Protein AF-A0A7W0WLQ1-F1 (afdb_monomer_lite)

Secondary structure (DSSP, 8-state):
----------------SS-HHHHHHHHHHHHHHHHHHHHHHHHHTSTT--HHHHHHHHHHHHHHHHHHHHHHHHIIIIIS-TTTS-HHHHHHHHHHHHHHHHHHHHHHHHHHHHHHHHT--

Structure (mmCIF, N/CA/C/O backbone):
data_AF-A0A7W0WLQ1-F1
#
_entry.id   AF-A0A7W0WLQ1-F1
#
loop_
_atom_site.group_PDB
_atom_site.id
_atom_site.type_symbol
_atom_site.label_atom_id
_atom_site.label_alt_id
_atom_site.label_comp_id
_atom_site.label_asym_id
_atom_site.label_entity_id
_atom_site.label_seq_id
_atom_site.pdbx_PDB_ins_code
_atom_site.Cartn_x
_atom_site.Cartn_y
_atom_site.Cartn_z
_atom_site.occupancy
_atom_site.B_iso_or_equiv
_atom_site.auth_seq_id
_atom_site.auth_comp_id
_atom_site.auth_asym_id
_atom_site.auth_atom_id
_atom_site.pdbx_PDB_model_num
ATOM 1 N N . MET A 1 1 ? 9.457 -17.233 -69.677 1.00 58.81 1 MET A N 1
ATOM 2 C CA . MET A 1 1 ? 9.018 -18.353 -68.812 1.00 58.81 1 MET A CA 1
ATOM 3 C C . MET A 1 1 ? 9.970 -18.282 -67.649 1.00 58.81 1 MET A C 1
ATOM 5 O O . MET A 1 1 ? 10.983 -18.960 -67.641 1.00 58.81 1 MET A O 1
ATOM 9 N N . ASP A 1 2 ? 9.700 -17.320 -66.773 1.00 49.28 2 ASP A N 1
ATOM 10 C CA . ASP A 1 2 ? 10.638 -16.843 -65.766 1.00 49.28 2 ASP A CA 1
ATOM 11 C C . ASP A 1 2 ? 9.968 -17.055 -64.425 1.00 49.28 2 ASP A C 1
ATOM 13 O O . ASP A 1 2 ? 8.823 -16.659 -64.195 1.00 49.28 2 ASP A O 1
ATOM 17 N N . ALA A 1 3 ? 10.652 -17.866 -63.635 1.00 56.56 3 ALA A N 1
ATOM 18 C CA . ALA A 1 3 ? 10.106 -18.599 -62.525 1.00 56.56 3 ALA A CA 1
ATOM 19 C C . ALA A 1 3 ? 9.569 -17.667 -61.440 1.00 56.56 3 ALA A C 1
ATOM 21 O O . ALA A 1 3 ? 10.243 -16.758 -60.958 1.00 56.56 3 ALA A O 1
ATOM 22 N N . HIS A 1 4 ? 8.349 -17.978 -61.019 1.00 60.19 4 HIS A N 1
ATOM 23 C CA . HIS A 1 4 ? 7.770 -17.557 -59.760 1.00 60.19 4 HIS A CA 1
ATOM 24 C C . HIS A 1 4 ? 8.675 -18.083 -58.631 1.00 60.19 4 HIS A C 1
ATOM 26 O O . HIS A 1 4 ? 8.595 -19.252 -58.254 1.00 60.19 4 HIS A O 1
ATOM 32 N N . ALA A 1 5 ? 9.586 -17.249 -58.129 1.00 63.12 5 ALA A N 1
ATOM 33 C CA . ALA A 1 5 ? 10.292 -17.547 -56.891 1.00 63.12 5 ALA A CA 1
ATOM 34 C C . ALA A 1 5 ? 9.275 -17.464 -55.733 1.00 63.12 5 ALA A C 1
ATOM 36 O O . ALA A 1 5 ? 8.545 -16.470 -55.648 1.00 63.12 5 ALA A O 1
ATOM 37 N N . PRO A 1 6 ? 9.163 -18.495 -54.877 1.00 65.38 6 PRO A N 1
ATOM 38 C CA . PRO A 1 6 ? 8.275 -18.452 -53.724 1.00 65.38 6 PRO A CA 1
ATOM 39 C C . PRO A 1 6 ? 8.777 -17.410 -52.711 1.00 65.38 6 PRO A C 1
ATOM 41 O O . PRO A 1 6 ? 9.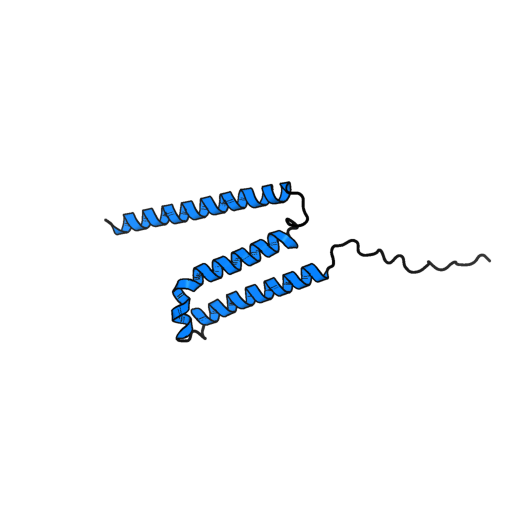990 -17.225 -52.590 1.00 65.38 6 PRO A O 1
ATOM 44 N N . PRO A 1 7 ? 7.880 -16.744 -51.958 1.00 57.66 7 PRO A N 1
ATOM 45 C CA . PRO A 1 7 ? 8.289 -15.934 -50.821 1.00 57.66 7 PRO A CA 1
ATOM 46 C C . PRO A 1 7 ? 9.028 -16.844 -49.842 1.00 57.66 7 PRO A C 1
ATOM 48 O O . PRO A 1 7 ? 8.463 -17.804 -49.313 1.00 57.66 7 PRO A O 1
ATOM 51 N N . THR A 1 8 ? 10.316 -16.578 -49.651 1.00 54.78 8 THR A N 1
ATOM 52 C CA . THR A 1 8 ? 11.144 -17.257 -48.665 1.00 54.78 8 THR A CA 1
ATOM 53 C C . THR A 1 8 ? 10.468 -17.119 -47.309 1.00 54.78 8 THR A C 1
ATOM 55 O O . THR A 1 8 ? 10.237 -16.018 -46.808 1.00 54.78 8 THR A O 1
ATOM 58 N N . ALA A 1 9 ? 10.094 -18.266 -46.755 1.00 53.19 9 ALA A N 1
ATOM 59 C CA . ALA A 1 9 ? 9.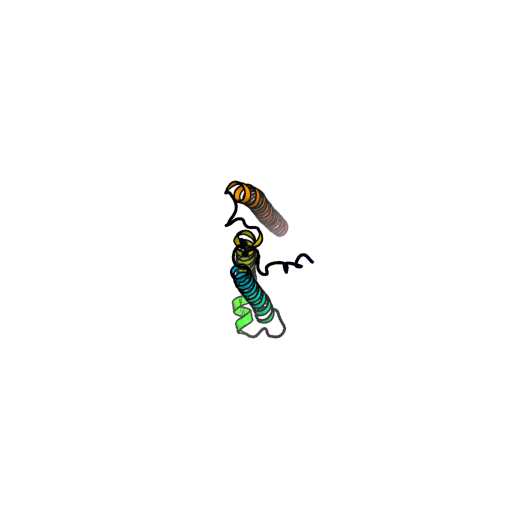580 -18.393 -45.412 1.00 53.19 9 ALA A CA 1
ATOM 60 C C . ALA A 1 9 ? 10.562 -17.804 -44.388 1.00 53.19 9 ALA A C 1
ATOM 62 O O . ALA A 1 9 ? 11.776 -17.824 -44.585 1.00 53.19 9 ALA A O 1
ATOM 63 N N . ALA A 1 10 ? 9.998 -17.400 -43.251 1.00 49.16 10 ALA A N 1
ATOM 64 C CA . ALA A 1 10 ? 10.697 -17.237 -41.983 1.00 49.16 10 ALA A CA 1
ATOM 65 C C . ALA A 1 10 ? 11.644 -16.031 -41.867 1.00 49.16 10 ALA A C 1
ATOM 67 O O . ALA A 1 10 ? 12.805 -16.164 -41.502 1.00 49.16 10 ALA A O 1
ATOM 68 N N . ALA A 1 11 ? 11.091 -14.828 -41.998 1.00 43.69 11 ALA A N 1
ATOM 69 C CA . ALA A 1 11 ? 11.432 -13.787 -41.032 1.00 43.69 11 ALA A CA 1
ATOM 70 C C . ALA A 1 11 ? 10.419 -13.884 -39.882 1.00 43.69 11 ALA A C 1
ATOM 72 O O . ALA A 1 11 ? 9.479 -13.096 -39.782 1.00 43.69 11 ALA A O 1
ATOM 73 N N . ALA A 1 12 ? 10.565 -14.921 -39.050 1.00 48.78 12 ALA A N 1
ATOM 74 C CA . ALA A 1 12 ? 10.063 -14.842 -37.689 1.00 48.78 12 ALA A CA 1
ATOM 75 C C . ALA A 1 12 ? 10.829 -13.677 -37.065 1.00 48.78 12 ALA A C 1
ATOM 77 O O . ALA A 1 12 ? 12.020 -13.786 -36.800 1.00 48.78 12 ALA A O 1
ATOM 78 N N . HIS A 1 13 ? 10.175 -12.521 -36.990 1.00 47.19 13 HIS A N 1
ATOM 79 C CA . HIS A 1 13 ? 10.700 -11.362 -36.297 1.00 47.19 13 HIS A CA 1
ATOM 80 C C . HIS A 1 13 ? 10.845 -11.789 -34.838 1.00 47.19 13 HIS A C 1
ATOM 82 O O . HIS A 1 13 ? 9.855 -11.884 -34.109 1.00 47.19 13 HIS A O 1
ATOM 88 N N . ASP A 1 14 ? 12.069 -12.171 -34.477 1.00 45.59 14 ASP A N 1
ATOM 89 C CA . ASP A 1 14 ? 12.444 -12.581 -33.140 1.00 45.59 14 ASP A CA 1
ATOM 90 C C . ASP A 1 14 ? 11.950 -11.530 -32.151 1.00 45.59 14 ASP A C 1
ATOM 92 O O . ASP A 1 14 ? 12.177 -10.326 -32.294 1.00 45.59 14 ASP A O 1
ATOM 96 N N . ALA A 1 15 ? 11.170 -12.020 -31.195 1.00 50.34 15 ALA A N 1
ATOM 97 C CA . ALA A 1 15 ? 10.502 -11.242 -30.179 1.00 50.34 15 ALA A CA 1
ATOM 98 C C . ALA A 1 15 ? 11.540 -10.591 -29.257 1.00 50.34 15 ALA A C 1
ATOM 100 O O . ALA A 1 15 ? 11.878 -11.129 -28.207 1.00 50.34 15 ALA A O 1
ATOM 101 N N . ASP A 1 16 ? 11.987 -9.393 -29.621 1.00 49.47 16 ASP A N 1
ATOM 102 C CA . ASP A 1 16 ? 12.807 -8.503 -28.792 1.00 49.47 16 ASP A CA 1
ATOM 103 C C . ASP A 1 16 ? 11.969 -7.805 -27.695 1.00 49.47 16 ASP A C 1
ATOM 105 O O . ASP A 1 16 ? 12.233 -6.687 -27.254 1.00 49.47 16 ASP A O 1
ATOM 109 N N . HIS A 1 17 ? 10.895 -8.465 -27.254 1.00 53.38 17 HIS A N 1
ATOM 110 C CA . HIS A 1 17 ? 10.074 -8.033 -26.135 1.00 53.38 17 HIS A CA 1
ATOM 111 C C . HIS A 1 17 ? 10.471 -8.844 -24.899 1.00 53.38 17 HIS A C 1
ATOM 113 O O . HIS A 1 17 ? 10.585 -10.070 -24.992 1.00 53.38 17 HIS A O 1
ATOM 119 N N . PRO A 1 18 ? 10.673 -8.204 -23.730 1.00 53.97 18 PRO A N 1
ATOM 120 C CA . PRO A 1 18 ? 10.979 -8.908 -22.491 1.00 53.97 18 PRO A CA 1
ATOM 121 C C . PRO A 1 18 ? 9.995 -10.067 -22.299 1.00 53.97 18 PRO A C 1
ATOM 123 O O . PRO A 1 18 ? 8.783 -9.858 -22.311 1.00 53.97 18 PRO A O 1
ATOM 126 N N . SER A 1 19 ? 10.549 -11.281 -22.190 1.00 63.16 19 SER A N 1
ATOM 127 C CA . SER A 1 19 ? 9.844 -12.569 -22.168 1.00 63.16 19 SER A CA 1
ATOM 128 C C . SER A 1 19 ? 8.453 -12.463 -21.541 1.00 63.16 19 SER A C 1
ATOM 130 O O . SER A 1 19 ? 8.315 -12.234 -20.336 1.00 63.16 19 SER A O 1
ATOM 132 N N . SER A 1 20 ? 7.418 -12.664 -22.360 1.00 67.94 20 SER A N 1
ATOM 133 C CA . SER A 1 20 ? 6.003 -12.700 -21.962 1.00 67.94 20 SER A CA 1
ATOM 134 C C . SER A 1 20 ? 5.748 -13.572 -20.722 1.00 67.94 20 SER A C 1
ATOM 136 O O . SER A 1 20 ? 4.843 -13.293 -19.933 1.00 67.94 20 SER A O 1
ATOM 138 N N . GLY A 1 21 ? 6.599 -14.575 -20.481 1.00 81.00 21 GLY A N 1
ATOM 139 C CA . GLY A 1 21 ? 6.557 -15.430 -19.296 1.00 81.00 21 GLY A CA 1
ATOM 140 C C . GLY A 1 21 ? 6.777 -14.701 -17.963 1.00 81.00 21 GLY A C 1
ATOM 141 O O . GLY A 1 21 ? 6.222 -15.124 -16.948 1.00 81.00 21 GLY A O 1
ATOM 142 N N . VAL A 1 22 ? 7.528 -13.594 -17.933 1.00 84.62 22 VAL A N 1
ATOM 143 C CA . VAL A 1 22 ? 7.752 -12.812 -16.701 1.00 84.62 22 VAL A CA 1
ATOM 144 C C . VAL A 1 22 ? 6.455 -12.148 -16.246 1.00 84.62 22 VAL A C 1
ATOM 146 O O . VAL A 1 22 ? 6.078 -12.277 -15.081 1.00 84.62 22 VAL A O 1
ATOM 149 N N . TYR A 1 23 ? 5.731 -11.513 -17.167 1.00 85.38 23 TYR A N 1
ATOM 150 C CA . TYR A 1 23 ? 4.448 -10.874 -16.872 1.00 85.38 23 TYR A CA 1
ATOM 151 C C . TYR A 1 23 ? 3.406 -11.893 -16.420 1.00 85.38 23 TYR A C 1
ATOM 153 O O . TYR A 1 23 ? 2.758 -11.684 -15.399 1.00 85.38 23 TYR A O 1
ATOM 161 N N . VAL A 1 24 ? 3.313 -13.047 -17.089 1.00 90.25 24 VAL A N 1
ATOM 162 C CA . VAL A 1 24 ? 2.405 -14.128 -16.669 1.00 90.25 24 VAL A CA 1
ATOM 163 C C . VAL A 1 24 ? 2.714 -14.582 -15.242 1.00 90.25 24 VAL A C 1
ATOM 165 O O . VAL A 1 24 ? 1.806 -14.674 -14.417 1.00 90.25 24 VAL A O 1
ATOM 168 N N . LYS A 1 25 ? 3.992 -14.791 -14.902 1.00 90.44 25 LYS A N 1
ATOM 169 C CA . LYS A 1 25 ? 4.400 -15.173 -13.542 1.00 90.44 25 LYS A CA 1
ATOM 170 C C . LYS A 1 25 ? 3.974 -14.133 -12.503 1.00 90.44 25 LYS A C 1
ATOM 172 O O . LYS A 1 25 ? 3.467 -14.492 -11.445 1.00 90.44 25 LYS A O 1
ATOM 177 N N . ILE A 1 26 ? 4.149 -12.850 -12.804 1.00 92.50 26 ILE A N 1
ATOM 178 C CA . ILE A 1 26 ? 3.766 -11.744 -11.914 1.00 92.50 26 ILE A CA 1
ATOM 179 C C . ILE A 1 26 ? 2.243 -11.645 -11.802 1.00 92.50 26 ILE A C 1
ATOM 181 O O . ILE A 1 26 ? 1.728 -11.445 -10.707 1.00 92.50 26 ILE A O 1
ATOM 185 N N . GLY A 1 27 ? 1.515 -11.839 -12.903 1.00 92.19 27 GLY A N 1
ATOM 186 C CA . GLY A 1 27 ? 0.056 -11.919 -12.915 1.00 92.19 27 GLY A CA 1
ATOM 187 C C . GLY A 1 27 ? -0.471 -13.036 -12.014 1.00 92.19 27 GLY A C 1
ATOM 188 O O . GLY A 1 27 ? -1.377 -12.799 -11.222 1.00 92.19 27 GLY A O 1
ATOM 189 N N . VAL A 1 28 ? 0.150 -14.219 -12.049 1.00 96.06 28 VAL A N 1
ATOM 190 C CA . VAL A 1 28 ? -0.186 -15.325 -11.138 1.00 96.06 28 VAL A CA 1
ATOM 191 C C . VAL A 1 28 ? 0.085 -14.944 -9.681 1.00 96.06 28 VAL A C 1
ATOM 193 O O . VAL A 1 28 ? -0.756 -15.194 -8.823 1.00 96.06 28 VAL A O 1
ATOM 196 N N . VAL A 1 29 ? 1.215 -14.293 -9.385 1.00 95.88 29 VAL A N 1
ATOM 197 C CA . VAL A 1 29 ? 1.509 -13.811 -8.024 1.00 95.88 29 VAL A CA 1
ATOM 198 C C . VAL A 1 29 ? 0.454 -12.805 -7.554 1.00 95.88 29 VAL A C 1
ATOM 200 O O . VAL A 1 29 ? -0.051 -12.934 -6.442 1.00 95.88 29 VAL A O 1
ATOM 203 N N . LEU A 1 30 ? 0.077 -11.837 -8.393 1.00 95.44 30 LEU A N 1
ATOM 204 C CA . LEU A 1 30 ? -0.981 -10.873 -8.077 1.00 95.44 30 LEU A CA 1
ATOM 205 C C . LEU A 1 30 ? -2.324 -11.560 -7.839 1.00 95.44 30 LEU A C 1
ATOM 207 O O . LEU A 1 30 ? -3.027 -11.206 -6.897 1.00 95.44 30 LEU A O 1
ATOM 211 N N . PHE A 1 31 ? -2.668 -12.550 -8.660 1.00 96.62 31 PHE A N 1
ATOM 212 C CA . PHE A 1 31 ? -3.889 -13.328 -8.493 1.00 96.62 31 PHE A CA 1
ATOM 213 C C . PHE A 1 31 ? -3.913 -14.053 -7.144 1.00 96.62 31 PHE A C 1
ATOM 215 O O . PHE A 1 31 ? -4.898 -13.952 -6.417 1.00 96.62 31 PHE A O 1
ATOM 222 N N . VAL A 1 32 ? -2.814 -14.715 -6.768 1.00 97.31 32 VAL A N 1
ATOM 223 C CA . VAL A 1 32 ? -2.692 -15.381 -5.463 1.00 97.31 32 VAL A CA 1
ATOM 224 C C . VAL A 1 32 ? -2.790 -14.371 -4.319 1.00 97.31 32 VAL A C 1
ATOM 226 O O . VAL A 1 32 ? -3.521 -14.619 -3.367 1.00 97.31 32 VAL A O 1
ATOM 229 N N . LEU A 1 33 ? -2.121 -13.216 -4.410 1.00 96.38 33 LEU A N 1
ATOM 230 C CA . LEU A 1 33 ? -2.225 -12.164 -3.391 1.00 96.38 33 LEU A CA 1
ATOM 231 C C . LEU A 1 33 ? -3.665 -11.665 -3.226 1.00 96.38 33 LEU A C 1
ATOM 233 O O . LEU A 1 33 ? -4.126 -11.499 -2.102 1.00 96.38 33 LEU A O 1
ATOM 237 N N . THR A 1 34 ? -4.394 -11.476 -4.325 1.00 96.00 34 THR A N 1
ATOM 238 C CA . THR A 1 34 ? -5.810 -11.084 -4.285 1.00 96.00 34 THR A CA 1
ATOM 239 C C . THR A 1 34 ? -6.685 -12.192 -3.694 1.00 96.00 34 THR A C 1
ATOM 241 O O . THR A 1 34 ? -7.555 -11.914 -2.874 1.00 96.00 34 THR A O 1
ATOM 244 N N . ALA A 1 35 ? -6.441 -13.457 -4.046 1.00 96.06 35 ALA A N 1
ATOM 245 C CA . ALA A 1 35 ? -7.153 -14.586 -3.450 1.00 96.06 35 ALA A CA 1
ATOM 246 C C . ALA A 1 35 ? -6.904 -14.680 -1.935 1.00 96.06 35 ALA A C 1
ATOM 248 O O . ALA A 1 35 ? -7.830 -14.976 -1.184 1.00 96.06 35 ALA A O 1
ATOM 249 N N . LEU A 1 36 ? -5.684 -14.375 -1.476 1.00 94.94 36 LEU A N 1
ATOM 250 C CA . LEU A 1 36 ? -5.355 -14.301 -0.052 1.00 94.94 36 LEU A CA 1
ATOM 251 C C . LEU A 1 36 ? -6.101 -13.167 0.658 1.00 94.94 36 LEU A C 1
ATOM 253 O O . LEU A 1 36 ? -6.568 -13.375 1.772 1.00 94.94 36 LEU A O 1
ATOM 257 N N . GLU A 1 37 ? -6.253 -11.995 0.042 1.00 93.88 37 GLU A N 1
ATOM 258 C CA . GLU A 1 37 ? -7.047 -10.906 0.627 1.00 93.88 37 GLU A CA 1
ATOM 259 C C . GLU A 1 37 ? -8.524 -11.273 0.761 1.00 93.88 37 GLU A C 1
ATOM 261 O O . GLU A 1 37 ? -9.108 -11.081 1.827 1.00 93.88 37 GLU A O 1
ATOM 266 N N . VAL A 1 38 ? -9.119 -11.826 -0.302 1.00 93.62 38 VAL A N 1
ATOM 267 C CA . VAL A 1 38 ? -10.519 -12.271 -0.284 1.00 93.62 38 VAL A CA 1
ATOM 268 C C . VAL A 1 38 ? -10.698 -13.390 0.739 1.00 93.62 38 VAL A C 1
ATOM 270 O O . VAL A 1 38 ? -11.622 -13.339 1.543 1.00 93.62 38 VAL A O 1
ATOM 273 N N . GLY A 1 39 ? -9.780 -14.358 0.783 1.00 91.19 39 GLY A N 1
ATOM 274 C CA . GLY A 1 39 ? -9.792 -15.424 1.782 1.00 91.19 39 GLY A CA 1
ATOM 275 C C . GLY A 1 39 ? -9.661 -14.898 3.214 1.00 91.19 39 GLY A C 1
ATOM 276 O O . GLY A 1 39 ? -10.378 -15.354 4.102 1.00 91.19 39 GLY A O 1
ATOM 277 N N . LEU A 1 40 ? -8.799 -13.902 3.444 1.00 91.12 40 LEU A N 1
ATOM 278 C CA . LEU A 1 40 ? -8.647 -13.256 4.747 1.00 91.12 40 LEU A CA 1
ATOM 279 C C . LEU A 1 40 ? -9.924 -12.509 5.160 1.00 91.12 40 LEU A C 1
ATOM 281 O O . LEU A 1 40 ? -10.313 -12.571 6.328 1.00 91.12 40 LEU A O 1
ATOM 285 N N . TYR A 1 41 ? -10.591 -11.832 4.222 1.00 90.62 41 TYR A N 1
ATOM 286 C CA . TYR A 1 41 ? -11.887 -11.193 4.456 1.00 90.62 41 TYR A CA 1
ATOM 287 C C . TYR A 1 41 ? -12.967 -12.217 4.808 1.00 90.62 41 TYR A C 1
ATOM 289 O O . TYR A 1 41 ? -13.612 -12.081 5.847 1.00 90.62 41 TYR A O 1
ATOM 297 N N . GLU A 1 42 ? -13.103 -13.279 4.015 1.00 89.19 42 GLU A N 1
ATOM 298 C CA . GLU A 1 42 ? -14.097 -14.332 4.242 1.00 89.19 42 GLU A CA 1
ATOM 299 C C . GLU A 1 42 ? -13.893 -15.062 5.577 1.00 89.19 42 GLU A C 1
ATOM 301 O O . GLU A 1 42 ? -14.861 -15.386 6.263 1.00 89.19 42 GLU A O 1
ATOM 306 N N . PHE A 1 43 ? -12.640 -15.274 5.988 1.00 86.00 43 PHE A N 1
ATOM 307 C CA . PHE A 1 43 ? -12.307 -15.933 7.252 1.00 86.00 43 PHE A CA 1
ATOM 308 C C . PHE A 1 43 ? -12.473 -15.029 8.484 1.00 86.00 43 PHE A C 1
ATOM 310 O O . PHE A 1 43 ? -12.689 -15.527 9.587 1.00 86.00 43 PHE A O 1
ATOM 317 N N . THR A 1 44 ? -12.348 -13.708 8.323 1.00 86.50 44 THR A N 1
ATOM 318 C CA . THR A 1 44 ? -12.407 -12.756 9.448 1.00 86.50 44 THR A CA 1
ATOM 319 C C . THR A 1 44 ? -13.802 -12.154 9.630 1.00 86.50 44 THR A C 1
ATOM 321 O O . THR A 1 44 ? -14.259 -12.007 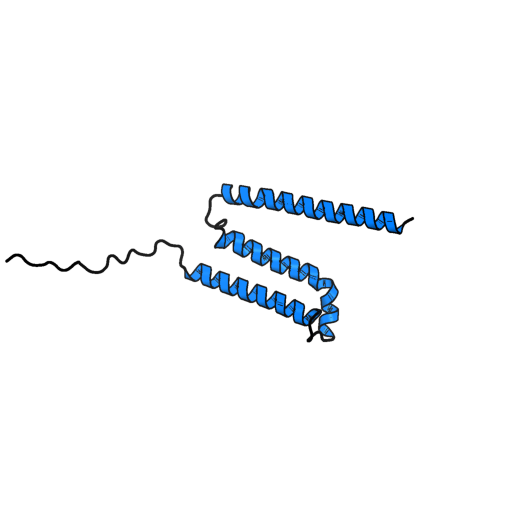10.761 1.00 86.50 44 THR A O 1
ATOM 324 N N . TYR A 1 45 ? -14.474 -11.797 8.533 1.00 83.06 45 TYR A N 1
ATOM 325 C CA . TYR A 1 45 ? -15.760 -11.085 8.529 1.00 83.06 45 TYR A CA 1
ATOM 326 C C . TYR A 1 45 ? -16.866 -11.797 7.735 1.00 83.06 45 TYR A C 1
ATOM 328 O O . TYR A 1 45 ? -18.030 -11.422 7.866 1.00 83.06 45 TYR A O 1
ATOM 336 N N . GLY A 1 46 ? -16.525 -12.780 6.896 1.00 80.75 46 GLY A N 1
ATOM 337 C CA . GLY A 1 46 ? -17.485 -13.505 6.062 1.00 80.75 46 GLY A CA 1
ATOM 338 C C . GLY A 1 46 ? -18.237 -14.619 6.793 1.00 80.75 46 GLY A C 1
ATOM 339 O O . GLY A 1 46 ? -18.104 -14.832 7.999 1.00 80.75 46 GLY A O 1
ATOM 340 N N . GLY A 1 47 ? -19.031 -15.379 6.033 1.00 71.00 47 GLY A N 1
ATOM 341 C CA . GLY A 1 47 ? -19.888 -16.451 6.563 1.00 71.00 47 GLY A CA 1
ATOM 342 C C . GLY A 1 47 ? -19.135 -17.659 7.140 1.00 71.00 47 GLY A C 1
ATOM 343 O O . GLY A 1 47 ? -19.747 -18.504 7.787 1.00 71.00 47 GLY A O 1
ATOM 344 N N . HIS A 1 48 ? -17.816 -17.733 6.931 1.00 71.56 48 HIS A N 1
ATOM 345 C CA . HIS A 1 48 ? -16.930 -18.783 7.444 1.00 71.56 48 HIS A CA 1
ATOM 346 C C . HIS A 1 48 ? -16.091 -18.313 8.645 1.00 71.56 48 HIS A C 1
ATOM 348 O O . HIS A 1 48 ? -15.103 -18.963 8.996 1.00 71.56 48 HIS A O 1
ATOM 354 N N . ALA A 1 49 ? -16.463 -17.194 9.277 1.00 71.44 49 ALA A N 1
ATOM 355 C CA . ALA A 1 49 ? -15.786 -16.674 10.458 1.00 71.44 49 ALA A CA 1
ATOM 356 C C . ALA A 1 49 ? -15.926 -17.640 11.649 1.00 71.44 49 ALA A C 1
ATOM 358 O O . ALA A 1 49 ? -16.927 -17.663 12.363 1.00 71.44 49 ALA A O 1
ATOM 359 N N . GLY A 1 50 ? -14.905 -18.475 11.846 1.00 72.19 50 GLY A N 1
ATOM 360 C CA . GLY A 1 50 ? -14.763 -19.329 13.023 1.00 72.19 50 GLY A CA 1
ATOM 361 C C . GLY A 1 50 ? -14.088 -18.601 14.197 1.00 72.19 50 GLY A C 1
ATOM 362 O O . GLY A 1 50 ? -13.651 -17.458 14.057 1.00 72.19 50 GLY A O 1
ATOM 363 N N . PRO A 1 51 ? -13.891 -19.278 15.345 1.00 72.19 51 PRO A N 1
ATOM 364 C CA . PRO A 1 51 ? -13.222 -18.703 16.521 1.00 72.19 51 PRO A CA 1
ATOM 365 C C . PRO A 1 51 ? -11.818 -18.149 16.225 1.00 72.19 51 PRO A C 1
ATOM 367 O O . PRO A 1 51 ? -11.375 -17.183 16.838 1.00 72.19 51 PRO A O 1
ATOM 370 N N . ALA A 1 52 ? -11.121 -18.739 15.249 1.00 70.38 52 ALA A N 1
ATOM 371 C CA . ALA A 1 52 ? -9.806 -18.290 14.799 1.00 70.38 52 ALA A CA 1
ATOM 372 C C . ALA A 1 52 ? -9.839 -16.956 14.020 1.00 70.38 52 ALA A C 1
ATOM 374 O O . ALA A 1 52 ? -8.849 -16.225 14.041 1.00 70.38 52 ALA A O 1
ATOM 375 N N . GLY A 1 53 ? -10.958 -16.608 13.373 1.00 74.50 53 GLY A N 1
ATOM 376 C CA . GLY A 1 53 ? -11.126 -15.330 12.670 1.00 74.50 53 GLY A CA 1
ATOM 377 C C . GLY A 1 53 ? -11.175 -14.138 13.629 1.00 74.50 53 GLY A C 1
ATOM 378 O O . GLY A 1 53 ? -10.640 -13.071 13.335 1.00 74.50 53 GLY A O 1
ATOM 379 N N . GLN A 1 54 ? -11.713 -14.340 14.834 1.00 74.25 54 GLN A N 1
ATOM 380 C CA . GLN A 1 54 ? -11.845 -13.286 15.842 1.00 74.25 54 GLN A CA 1
ATOM 381 C C . GLN A 1 54 ? -10.485 -12.807 16.378 1.00 74.25 54 GLN A C 1
ATOM 383 O O . GLN A 1 54 ? -10.298 -11.619 16.632 1.00 74.25 54 GLN A O 1
ATOM 388 N N . THR A 1 55 ? -9.496 -13.702 16.457 1.00 80.94 55 THR A N 1
ATOM 389 C CA . THR A 1 55 ? -8.115 -13.355 16.838 1.00 80.94 55 THR A CA 1
ATOM 390 C C . THR A 1 55 ? -7.407 -12.513 15.771 1.00 80.94 55 THR A C 1
ATOM 392 O O . THR A 1 55 ? -6.538 -11.704 16.091 1.00 80.94 55 THR A O 1
ATOM 395 N N . LEU A 1 56 ? -7.775 -12.678 14.497 1.00 80.50 56 LEU A N 1
ATOM 396 C CA . LEU A 1 56 ? -7.179 -11.952 13.370 1.00 80.50 56 LEU A CA 1
ATOM 397 C C . LEU A 1 56 ? -7.849 -10.597 13.113 1.00 80.50 56 LEU A C 1
ATOM 399 O O . LEU A 1 56 ? -7.261 -9.740 12.454 1.00 80.50 56 LEU A O 1
ATOM 403 N N . GLN A 1 57 ? -9.036 -10.366 13.674 1.00 83.31 57 GLN A N 1
ATOM 404 C CA . GLN A 1 57 ? -9.834 -9.159 13.469 1.00 83.31 57 GLN A CA 1
ATOM 405 C C . GLN A 1 57 ? -9.081 -7.835 13.724 1.00 83.31 57 GLN A C 1
ATOM 407 O O . GLN A 1 57 ? -9.189 -6.940 12.880 1.00 83.31 57 GLN A O 1
ATOM 412 N N . PRO A 1 58 ? -8.266 -7.682 14.793 1.00 87.00 58 PRO A N 1
ATOM 413 C CA . PRO A 1 58 ? -7.501 -6.451 15.023 1.00 87.00 58 PRO A CA 1
ATOM 414 C C . PRO A 1 58 ? -6.401 -6.223 13.977 1.00 87.00 58 PRO A C 1
ATOM 416 O O . PRO A 1 58 ? -6.061 -5.086 13.657 1.00 87.00 58 PRO A O 1
ATOM 419 N N . PHE A 1 59 ? -5.844 -7.309 13.434 1.00 88.25 59 PHE A N 1
ATOM 420 C CA . PHE A 1 59 ? -4.749 -7.280 12.46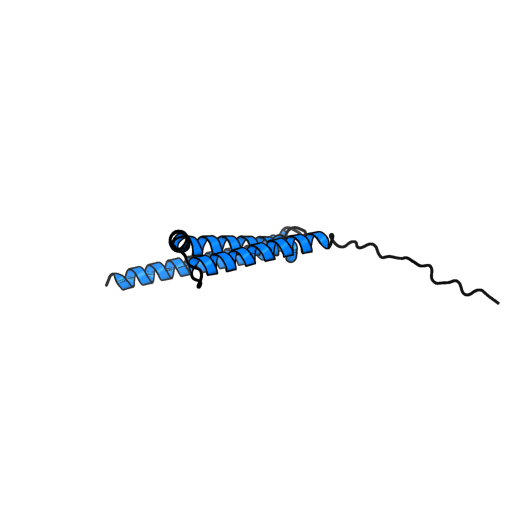3 1.00 88.25 59 PHE A CA 1
ATOM 421 C C . PHE A 1 59 ? -5.232 -7.281 11.011 1.00 88.25 59 PHE A C 1
ATOM 423 O O . PHE A 1 59 ? -4.442 -7.069 10.095 1.00 88.25 59 PHE A O 1
ATOM 430 N N . PHE A 1 60 ? -6.527 -7.472 10.782 1.00 89.88 60 PHE A N 1
ATOM 431 C CA . PHE A 1 60 ? -7.112 -7.539 9.452 1.00 89.88 60 PHE A CA 1
ATOM 432 C C . PHE A 1 60 ? -6.788 -6.314 8.591 1.00 89.88 60 PHE A C 1
ATOM 434 O O . PHE A 1 60 ? -6.268 -6.448 7.484 1.00 89.88 60 PHE A O 1
ATOM 441 N N . ILE A 1 61 ? -7.053 -5.115 9.121 1.00 91.69 61 ILE A N 1
ATOM 442 C CA . ILE A 1 61 ? -6.811 -3.855 8.411 1.00 91.69 61 ILE A CA 1
ATOM 443 C C . ILE A 1 61 ? -5.325 -3.686 8.056 1.00 91.69 61 ILE A C 1
ATOM 445 O O . ILE A 1 61 ? -5.037 -3.475 6.876 1.00 91.69 61 ILE A O 1
ATOM 449 N N . PRO A 1 62 ? -4.363 -3.792 8.998 1.00 91.88 62 PRO A N 1
ATOM 450 C CA . PRO A 1 62 ? -2.954 -3.628 8.647 1.00 91.88 62 PRO A CA 1
ATOM 451 C C . PRO A 1 62 ? -2.442 -4.712 7.688 1.00 91.88 62 PRO A C 1
ATOM 453 O O . PRO A 1 62 ? -1.638 -4.400 6.810 1.00 91.88 62 PRO A O 1
ATOM 456 N N . VAL A 1 63 ? -2.921 -5.958 7.791 1.00 93.31 63 VAL A N 1
ATOM 457 C CA . VAL A 1 63 ? -2.534 -7.033 6.863 1.00 93.31 63 VAL A CA 1
ATOM 458 C C . VAL A 1 63 ? -3.061 -6.765 5.453 1.00 93.31 63 VAL A C 1
ATOM 460 O O . VAL A 1 63 ? -2.291 -6.860 4.498 1.00 93.31 63 VAL A O 1
ATOM 463 N N . LEU A 1 64 ? -4.330 -6.372 5.300 1.00 93.69 64 LEU A N 1
ATOM 464 C CA . LEU A 1 64 ? -4.869 -5.997 3.989 1.00 93.69 64 LEU A CA 1
ATOM 465 C C . LEU A 1 64 ? -4.139 -4.797 3.387 1.00 93.69 64 LEU A C 1
ATOM 467 O O . LEU A 1 64 ? -3.830 -4.803 2.197 1.00 93.69 64 LEU A O 1
ATOM 471 N N . LEU A 1 65 ? -3.819 -3.788 4.202 1.00 94.06 65 LEU A N 1
ATOM 472 C CA . LEU A 1 65 ? -3.056 -2.629 3.749 1.00 94.06 65 LEU A CA 1
ATOM 473 C C . LEU A 1 65 ? -1.681 -3.053 3.208 1.00 94.06 65 LEU A C 1
ATOM 475 O O . LEU A 1 65 ? -1.263 -2.586 2.149 1.00 94.06 65 LEU A O 1
ATOM 479 N N . LEU A 1 66 ? -1.002 -3.974 3.901 1.00 95.00 66 LEU A N 1
ATOM 480 C CA . LEU A 1 66 ? 0.294 -4.504 3.483 1.00 95.00 66 LEU A CA 1
ATOM 481 C C . LEU A 1 66 ? 0.194 -5.318 2.184 1.00 95.00 66 LEU A C 1
ATOM 483 O O . LEU A 1 66 ? 1.001 -5.116 1.277 1.00 95.00 66 LEU A O 1
ATOM 487 N N . LEU A 1 67 ? -0.803 -6.200 2.063 1.00 95.00 67 LEU A N 1
ATOM 488 C CA . LEU A 1 67 ? -1.049 -6.980 0.842 1.00 95.00 67 LEU A CA 1
ATOM 489 C C . LEU A 1 67 ? -1.363 -6.068 -0.353 1.00 95.00 67 LEU A C 1
ATOM 491 O O . LEU A 1 67 ? -0.824 -6.256 -1.448 1.00 95.00 67 LEU A O 1
ATOM 495 N N . SER A 1 68 ? -2.166 -5.028 -0.136 1.00 94.69 68 SER A N 1
ATOM 496 C CA . SER A 1 68 ? -2.474 -4.003 -1.133 1.00 94.69 68 SER A CA 1
ATOM 497 C C . SER A 1 68 ? -1.246 -3.193 -1.546 1.00 94.69 68 SER A C 1
ATOM 499 O O . SER A 1 68 ? -1.006 -3.032 -2.745 1.00 94.69 68 SER A O 1
ATOM 501 N N . ALA A 1 69 ? -0.413 -2.767 -0.593 1.00 94.38 69 ALA A N 1
ATOM 502 C CA . ALA A 1 69 ? 0.850 -2.089 -0.880 1.00 94.38 69 ALA A CA 1
ATOM 503 C C . ALA A 1 69 ? 1.816 -2.983 -1.678 1.00 94.38 69 ALA A C 1
ATOM 505 O O . ALA A 1 69 ? 2.427 -2.524 -2.643 1.00 94.38 69 ALA A O 1
ATOM 506 N N . ALA A 1 70 ? 1.915 -4.271 -1.332 1.00 95.19 70 ALA A N 1
ATOM 507 C CA . ALA A 1 70 ? 2.756 -5.231 -2.044 1.00 95.19 70 ALA A CA 1
ATOM 508 C C . ALA A 1 70 ? 2.311 -5.419 -3.502 1.00 95.19 70 ALA A C 1
ATOM 510 O O . ALA A 1 70 ? 3.143 -5.366 -4.408 1.00 95.19 70 ALA A O 1
ATOM 511 N N . LYS A 1 71 ? 1.003 -5.577 -3.752 1.00 94.06 71 LYS A N 1
ATOM 512 C CA . LYS A 1 71 ? 0.460 -5.662 -5.119 1.00 94.06 71 LYS A CA 1
ATOM 513 C C . LYS A 1 71 ? 0.728 -4.390 -5.909 1.00 94.06 71 LYS A C 1
ATOM 515 O O . LYS A 1 71 ? 1.197 -4.471 -7.041 1.00 94.06 71 LYS A O 1
ATOM 520 N N . PHE A 1 72 ? 0.470 -3.229 -5.309 1.00 93.50 72 PHE A N 1
ATOM 521 C CA . PHE A 1 72 ? 0.748 -1.944 -5.940 1.00 93.50 72 PHE A CA 1
ATOM 522 C C . PHE A 1 72 ? 2.226 -1.824 -6.325 1.00 93.50 72 PHE A C 1
ATOM 524 O O . PHE A 1 72 ? 2.527 -1.473 -7.461 1.00 93.50 72 PHE A O 1
ATOM 531 N N . ALA A 1 73 ? 3.147 -2.194 -5.431 1.00 91.38 73 ALA A N 1
ATOM 532 C CA . ALA A 1 73 ? 4.578 -2.185 -5.717 1.00 91.38 73 ALA A CA 1
ATOM 533 C C . ALA A 1 73 ? 4.949 -3.159 -6.848 1.00 91.38 73 ALA A C 1
ATOM 535 O O . ALA A 1 73 ? 5.736 -2.805 -7.725 1.00 91.38 73 ALA A O 1
ATOM 536 N N . LEU A 1 74 ? 4.367 -4.363 -6.873 1.00 91.19 74 LEU A N 1
ATOM 537 C CA . LEU A 1 74 ? 4.581 -5.337 -7.947 1.00 91.19 74 LEU A CA 1
ATOM 538 C C . LEU A 1 74 ? 4.121 -4.781 -9.305 1.00 91.19 74 LEU A C 1
ATOM 540 O O . LEU A 1 74 ? 4.853 -4.862 -10.290 1.00 91.19 74 LEU A O 1
ATOM 544 N N . VAL A 1 75 ? 2.928 -4.180 -9.345 1.00 92.31 75 VAL A N 1
ATOM 545 C CA . VAL A 1 75 ? 2.375 -3.541 -10.547 1.00 92.31 75 VAL A CA 1
ATOM 546 C C . VAL A 1 75 ? 3.240 -2.360 -10.974 1.00 92.31 75 VAL A C 1
ATOM 548 O O . VAL A 1 75 ? 3.611 -2.275 -12.141 1.00 92.31 75 VAL A O 1
ATOM 551 N N . ALA A 1 76 ? 3.624 -1.490 -10.042 1.00 89.75 76 ALA A N 1
ATOM 552 C CA . ALA A 1 76 ? 4.454 -0.326 -10.319 1.00 89.75 76 ALA A CA 1
ATOM 553 C C . ALA A 1 76 ? 5.832 -0.727 -10.875 1.00 89.75 76 ALA A C 1
ATOM 555 O O . ALA A 1 76 ? 6.294 -0.182 -11.872 1.00 89.75 76 ALA A O 1
ATOM 556 N N . MET A 1 77 ? 6.482 -1.726 -10.277 1.00 85.56 77 MET A N 1
ATOM 557 C CA . MET A 1 77 ? 7.802 -2.168 -10.723 1.00 85.56 77 MET A CA 1
ATOM 558 C C . MET A 1 77 ? 7.767 -2.855 -12.089 1.00 85.56 77 MET A C 1
ATOM 560 O O . MET A 1 77 ? 8.639 -2.583 -12.911 1.00 85.56 77 MET A O 1
ATOM 564 N N . TYR A 1 78 ? 6.804 -3.748 -12.327 1.00 86.38 78 TYR A N 1
ATOM 565 C CA . TYR A 1 78 ? 6.848 -4.641 -13.486 1.00 86.38 78 TYR A CA 1
ATOM 566 C C . TYR A 1 78 ? 5.846 -4.309 -14.594 1.00 86.38 78 TYR A C 1
ATOM 568 O O . TYR A 1 78 ? 6.200 -4.441 -15.755 1.00 86.38 78 TYR A O 1
ATOM 576 N N . TYR A 1 79 ? 4.626 -3.870 -14.275 1.00 84.00 79 TYR A N 1
ATOM 577 C CA . TYR A 1 79 ? 3.613 -3.529 -15.288 1.00 84.00 79 TYR A CA 1
ATOM 578 C C . TYR A 1 79 ? 3.646 -2.052 -15.696 1.00 84.00 79 TYR A C 1
ATOM 580 O O . TYR A 1 79 ? 3.358 -1.733 -16.844 1.00 84.00 79 TYR A O 1
ATOM 588 N N . MET A 1 80 ? 4.034 -1.157 -14.782 1.00 86.12 80 MET A N 1
ATOM 589 C CA . MET A 1 80 ? 4.288 0.262 -15.080 1.00 86.12 80 MET A CA 1
ATOM 590 C C . MET A 1 80 ? 5.746 0.516 -15.487 1.00 86.12 80 MET A C 1
ATOM 592 O O . MET A 1 80 ? 6.142 1.664 -15.638 1.00 86.12 80 MET A O 1
ATOM 596 N N . HIS A 1 81 ? 6.533 -0.556 -15.644 1.00 74.75 81 HIS A N 1
ATOM 597 C CA . HIS A 1 81 ? 7.913 -0.559 -16.135 1.00 74.75 81 HIS A CA 1
ATOM 598 C C . HIS A 1 81 ? 8.937 0.242 -15.315 1.00 74.75 81 HIS A C 1
ATOM 600 O O . HIS A 1 81 ? 10.091 0.315 -15.722 1.00 74.75 81 HIS A O 1
ATOM 606 N N . LEU A 1 82 ? 8.621 0.711 -14.099 1.00 80.25 82 LEU A N 1
ATOM 607 C CA . LEU A 1 82 ? 9.565 1.479 -13.265 1.00 80.25 82 LEU A CA 1
ATOM 608 C C . LEU A 1 82 ? 10.884 0.749 -12.962 1.00 80.25 82 LEU A C 1
ATOM 610 O O . LEU A 1 82 ? 11.898 1.386 -12.685 1.00 80.25 82 LEU A O 1
ATOM 614 N N . LYS A 1 83 ? 10.883 -0.591 -12.974 1.00 73.06 83 LYS A N 1
ATOM 615 C CA . LYS A 1 83 ? 12.100 -1.401 -12.808 1.00 73.06 83 LYS A CA 1
ATOM 616 C C . LYS A 1 83 ? 12.985 -1.412 -14.061 1.00 73.06 83 LYS A C 1
ATOM 618 O O . LYS A 1 83 ? 14.180 -1.665 -13.942 1.00 73.06 83 LYS A O 1
ATOM 623 N N . GLN A 1 84 ? 12.398 -1.222 -15.238 1.00 72.06 84 GLN A N 1
ATOM 624 C CA . GLN A 1 84 ? 13.065 -1.272 -16.545 1.00 72.06 84 GLN A CA 1
ATOM 625 C C . GLN A 1 84 ? 13.336 0.131 -17.114 1.00 72.06 84 GLN A C 1
ATOM 627 O O . GLN A 1 84 ? 14.182 0.275 -17.992 1.00 72.06 84 GLN A O 1
ATOM 632 N N . ASP A 1 85 ? 12.660 1.147 -16.583 1.00 74.69 85 ASP A N 1
ATOM 633 C CA . ASP A 1 85 ? 12.743 2.540 -17.001 1.00 74.69 85 ASP A CA 1
ATOM 634 C C . ASP A 1 85 ? 13.845 3.348 -16.294 1.00 74.69 85 ASP A C 1
ATOM 636 O O . ASP A 1 85 ? 14.394 2.983 -15.251 1.00 74.69 85 ASP A O 1
ATOM 640 N N . HIS A 1 86 ? 14.165 4.512 -16.867 1.00 78.94 86 HIS A N 1
ATOM 641 C CA . HIS A 1 86 ? 15.109 5.464 -16.284 1.00 78.94 86 HIS A CA 1
ATOM 642 C C . HIS A 1 86 ? 14.608 6.024 -14.938 1.00 78.94 86 HIS A C 1
ATOM 644 O O . HIS A 1 86 ? 13.421 6.293 -14.754 1.00 78.94 86 HIS A O 1
ATOM 650 N N . ARG A 1 87 ? 15.536 6.315 -14.009 1.00 76.94 87 ARG A N 1
ATOM 651 C CA . ARG A 1 87 ? 15.251 6.776 -12.629 1.00 76.94 87 ARG A CA 1
ATOM 652 C C . ARG A 1 87 ? 14.360 8.028 -12.546 1.00 76.94 87 ARG A C 1
ATOM 654 O O . ARG A 1 87 ? 13.752 8.264 -11.506 1.00 76.94 87 ARG A O 1
ATOM 661 N N . LEU A 1 88 ? 14.269 8.815 -13.622 1.00 81.00 88 LEU A N 1
ATOM 662 C CA . LEU A 1 88 ? 13.361 9.966 -13.720 1.00 81.00 88 LEU A CA 1
ATOM 663 C C . LEU A 1 88 ? 11.884 9.555 -13.694 1.00 81.00 88 LEU A C 1
ATOM 665 O O . LEU A 1 88 ? 11.108 10.203 -12.999 1.00 81.00 88 LEU A O 1
ATOM 669 N N . PHE A 1 89 ? 11.495 8.474 -14.377 1.00 80.44 89 PHE A N 1
ATOM 670 C CA . PHE A 1 89 ? 10.106 8.002 -14.374 1.00 80.44 89 PHE A CA 1
ATOM 671 C C . PHE A 1 89 ? 9.697 7.490 -12.990 1.00 80.44 89 PHE A C 1
ATOM 673 O O . PHE A 1 89 ? 8.628 7.837 -12.488 1.00 80.44 89 PHE A O 1
ATOM 680 N N . SER A 1 90 ? 10.604 6.792 -12.302 1.00 83.31 90 SER A N 1
ATOM 681 C CA . SER A 1 90 ? 10.419 6.412 -10.897 1.00 83.31 90 SER A CA 1
ATOM 682 C C . SER A 1 90 ? 10.293 7.631 -9.981 1.00 83.31 90 SER A C 1
ATOM 684 O O . SER A 1 90 ? 9.456 7.629 -9.084 1.00 83.31 90 SER A O 1
ATOM 686 N N . GLY A 1 91 ? 11.058 8.700 -10.222 1.00 83.81 91 GLY A N 1
ATOM 687 C CA . GLY A 1 91 ? 10.931 9.958 -9.481 1.00 83.81 91 GLY A CA 1
ATOM 688 C C . GLY A 1 91 ? 9.567 10.630 -9.667 1.00 83.81 91 GLY A C 1
ATOM 689 O O . GLY A 1 91 ? 8.919 10.979 -8.682 1.00 83.81 91 GLY A O 1
ATOM 690 N N . VAL A 1 92 ? 9.099 10.752 -10.915 1.00 87.69 92 VAL A N 1
ATOM 691 C CA . VAL A 1 92 ? 7.792 11.352 -11.254 1.00 87.69 92 VAL A CA 1
ATOM 692 C C . VAL A 1 92 ? 6.621 10.531 -10.711 1.00 87.69 92 VAL A C 1
ATOM 694 O O . VAL A 1 92 ? 5.580 11.098 -10.405 1.00 87.69 92 VAL A O 1
ATOM 697 N N . PHE A 1 93 ? 6.785 9.219 -10.540 1.00 86.88 93 PHE A N 1
ATOM 698 C CA . PHE A 1 93 ? 5.773 8.357 -9.932 1.00 86.88 93 PHE A CA 1
ATOM 699 C C . PHE A 1 93 ? 5.783 8.402 -8.397 1.00 86.88 93 PHE A C 1
ATOM 701 O O . PHE A 1 93 ? 4.737 8.512 -7.758 1.00 86.88 93 PHE A O 1
ATOM 708 N N . VAL A 1 94 ? 6.966 8.327 -7.783 1.00 88.44 94 VAL A N 1
ATOM 709 C CA . VAL A 1 94 ? 7.103 8.268 -6.320 1.00 88.44 94 VAL A CA 1
ATOM 710 C C . VAL A 1 94 ? 6.812 9.624 -5.674 1.00 88.44 94 VAL A C 1
ATOM 712 O O . VAL A 1 94 ? 6.241 9.666 -4.590 1.00 88.44 94 VAL A O 1
ATOM 715 N N . PHE A 1 95 ? 7.137 10.739 -6.331 1.00 92.50 95 PHE A N 1
ATOM 716 C CA . PHE A 1 95 ? 6.857 12.083 -5.816 1.00 92.50 95 PHE A CA 1
ATOM 717 C C . PHE A 1 95 ? 5.370 12.321 -5.468 1.00 92.50 95 PHE A C 1
ATOM 719 O O . PHE A 1 95 ? 5.080 12.611 -4.303 1.00 92.50 95 PHE A O 1
ATOM 726 N N . PRO A 1 96 ? 4.403 12.154 -6.394 1.00 91.75 96 PRO A N 1
ATOM 727 C CA . PRO A 1 96 ? 2.987 12.299 -6.070 1.00 91.75 96 PRO A CA 1
ATOM 728 C C . PRO A 1 96 ? 2.496 11.220 -5.098 1.00 91.75 96 PRO A C 1
ATOM 730 O O . PRO A 1 96 ? 1.617 11.506 -4.290 1.00 91.75 96 PRO A O 1
ATOM 733 N N . LEU A 1 97 ? 3.077 10.012 -5.107 1.00 92.50 97 LEU A N 1
ATOM 734 C CA . LEU A 1 97 ? 2.747 8.957 -4.143 1.00 92.50 97 LEU A CA 1
ATOM 735 C C . LEU A 1 97 ? 3.098 9.366 -2.702 1.00 92.50 97 LEU A C 1
ATOM 737 O O . LEU A 1 97 ? 2.302 9.162 -1.783 1.00 92.50 97 LEU A O 1
ATOM 741 N N . VAL A 1 98 ? 4.267 9.979 -2.502 1.00 95.00 98 VAL A N 1
ATOM 742 C CA . VAL A 1 98 ? 4.693 10.503 -1.196 1.00 95.00 98 VAL A CA 1
ATOM 743 C C . VAL A 1 98 ? 3.780 11.643 -0.762 1.00 95.00 98 VAL A C 1
ATOM 745 O O . VAL A 1 98 ? 3.294 11.623 0.366 1.00 95.00 98 VAL A O 1
ATOM 748 N N . ILE A 1 99 ? 3.483 12.593 -1.657 1.00 97.38 99 ILE A N 1
ATOM 749 C CA . ILE A 1 99 ? 2.563 13.699 -1.354 1.00 97.38 99 ILE A CA 1
ATOM 750 C C . ILE A 1 99 ? 1.188 13.161 -0.950 1.00 97.38 99 ILE A C 1
ATOM 752 O O . ILE A 1 99 ? 0.670 13.549 0.094 1.00 97.38 99 ILE A O 1
ATOM 756 N N . ALA A 1 100 ? 0.617 12.235 -1.723 1.00 95.31 100 ALA A N 1
ATOM 757 C CA . ALA A 1 100 ? -0.672 11.626 -1.411 1.00 95.31 100 ALA A CA 1
ATOM 758 C C . ALA A 1 100 ? -0.655 10.942 -0.037 1.00 95.31 100 ALA A C 1
ATOM 760 O O . ALA A 1 100 ? -1.562 11.152 0.766 1.00 95.31 100 ALA A O 1
ATOM 761 N N . THR A 1 101 ? 0.404 10.189 0.271 1.00 94.56 101 THR A N 1
ATOM 762 C CA . THR A 1 101 ? 0.559 9.519 1.571 1.00 94.56 101 THR A CA 1
ATOM 763 C C . THR A 1 101 ? 0.608 10.530 2.718 1.00 94.56 101 THR A C 1
ATOM 765 O O . THR A 1 101 ? -0.105 10.371 3.707 1.00 94.56 101 THR A O 1
ATOM 768 N N . VAL A 1 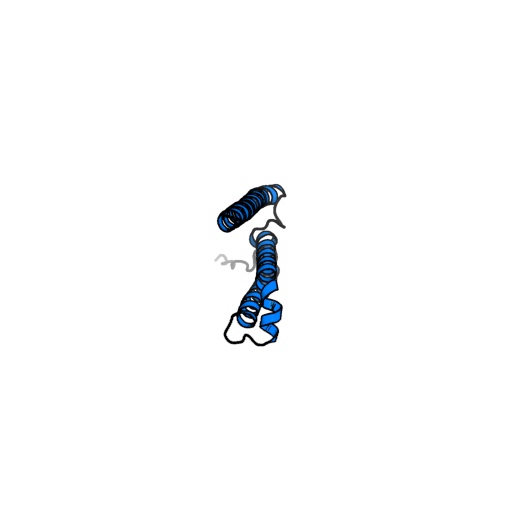102 ? 1.395 11.601 2.578 1.00 97.44 102 VAL A N 1
ATOM 769 C CA . VAL A 1 102 ? 1.500 12.670 3.584 1.00 97.44 102 VAL A CA 1
ATOM 770 C C . VAL A 1 102 ? 0.158 13.365 3.795 1.00 97.44 102 VAL A C 1
ATOM 772 O O . VAL A 1 102 ? -0.231 13.594 4.940 1.00 97.44 102 VAL A O 1
ATOM 775 N N . VAL A 1 103 ? -0.570 13.671 2.719 1.00 97.69 103 VAL A N 1
ATOM 776 C CA . VAL A 1 103 ? -1.893 14.305 2.798 1.00 97.69 103 VAL A CA 1
ATOM 777 C C . VAL A 1 103 ? -2.889 13.382 3.498 1.00 97.69 103 VAL A C 1
ATOM 779 O O . VAL A 1 103 ? -3.551 13.816 4.436 1.00 97.69 103 VAL A O 1
ATOM 782 N N . ILE A 1 104 ? -2.957 12.103 3.117 1.00 95.50 104 ILE A N 1
ATOM 783 C CA . ILE A 1 104 ? -3.856 11.123 3.745 1.00 95.50 104 ILE A CA 1
ATOM 784 C C . ILE A 1 104 ? -3.552 10.989 5.242 1.00 95.50 104 ILE A C 1
ATOM 786 O O . ILE A 1 104 ? -4.466 11.075 6.060 1.00 95.50 104 ILE A O 1
ATOM 790 N N . VAL A 1 105 ? -2.279 10.833 5.621 1.00 95.56 105 VAL A N 1
ATOM 791 C CA . VAL A 1 105 ? -1.878 10.735 7.034 1.00 95.56 105 VAL A CA 1
ATOM 792 C C . VAL A 1 105 ? -2.217 12.020 7.790 1.00 95.56 105 VAL A C 1
ATOM 794 O O . VAL A 1 105 ? -2.774 11.950 8.883 1.00 95.56 105 VAL A O 1
ATOM 797 N N . SER A 1 106 ? -1.961 13.189 7.199 1.00 96.31 106 SER A N 1
ATOM 798 C CA . SER A 1 106 ? -2.322 14.486 7.788 1.00 96.31 106 SER A CA 1
ATOM 799 C C . SER A 1 106 ? -3.822 14.592 8.058 1.00 96.31 106 SER A C 1
ATOM 801 O O . SER A 1 106 ? -4.220 15.036 9.132 1.00 96.31 106 SER A O 1
ATOM 803 N N . LEU A 1 107 ? -4.660 14.140 7.120 1.00 96.25 107 LEU A N 1
ATOM 804 C CA . LEU A 1 107 ? -6.114 14.133 7.286 1.00 96.25 107 LEU A CA 1
ATOM 805 C C . LEU A 1 107 ? -6.569 13.153 8.372 1.00 96.25 107 LEU A C 1
ATOM 807 O O . LEU A 1 107 ? -7.421 13.511 9.183 1.00 96.25 107 LEU A O 1
ATOM 811 N N . ILE A 1 108 ? -5.984 11.952 8.438 1.00 94.31 108 ILE A N 1
ATOM 812 C CA . ILE A 1 108 ? -6.272 10.980 9.506 1.00 94.31 108 ILE A CA 1
ATOM 813 C C . ILE A 1 108 ? -5.946 11.586 10.875 1.00 94.31 108 ILE A C 1
ATOM 815 O O . ILE A 1 108 ? -6.762 11.511 11.791 1.00 94.31 108 ILE A O 1
ATOM 819 N N . VAL A 1 109 ? -4.779 12.222 11.005 1.00 95.75 109 VAL A N 1
ATOM 820 C CA . VAL A 1 109 ? -4.338 12.874 12.244 1.00 95.75 109 VAL A CA 1
ATOM 821 C C . VAL A 1 109 ? -5.267 14.032 12.613 1.00 95.75 109 VAL A C 1
ATOM 823 O O . VAL A 1 109 ? -5.752 14.085 13.742 1.00 95.75 109 VAL A O 1
ATOM 826 N N . LEU A 1 110 ? -5.578 14.922 11.666 1.00 95.38 110 LEU A N 1
ATOM 827 C CA . LEU A 1 110 ? -6.494 16.046 11.879 1.00 95.38 110 LEU A CA 1
ATOM 828 C C . LEU A 1 110 ? -7.871 15.569 12.357 1.00 95.38 110 LEU A C 1
ATOM 830 O O . LEU A 1 110 ? -8.409 16.084 13.338 1.00 95.38 110 LEU A O 1
ATOM 834 N N . GLN A 1 111 ? -8.422 14.553 11.694 1.00 93.50 111 GLN A N 1
ATOM 835 C CA . GLN A 1 111 ? -9.720 13.993 12.040 1.00 93.50 111 GLN A CA 1
ATOM 836 C C . GLN A 1 111 ? -9.691 13.298 13.409 1.00 93.50 111 GLN A C 1
ATOM 838 O O . GLN A 1 111 ? -10.644 13.417 14.181 1.00 93.50 111 GLN A O 1
ATOM 843 N N . ALA A 1 112 ? -8.595 12.612 13.745 1.00 92.62 112 ALA A N 1
ATOM 844 C CA . ALA A 1 112 ? -8.403 12.004 15.057 1.00 92.62 112 ALA A CA 1
ATOM 845 C C . ALA A 1 112 ? -8.379 13.060 16.175 1.00 92.62 112 ALA A C 1
ATOM 847 O O . ALA A 1 112 ? -9.073 12.885 17.177 1.00 92.62 112 ALA A O 1
ATOM 848 N N . TYR A 1 113 ? -7.666 14.176 15.983 1.00 93.75 113 TYR A N 1
ATOM 849 C CA . TYR A 1 113 ? -7.662 15.298 16.929 1.00 93.75 113 TYR A CA 1
ATOM 850 C C . TYR A 1 113 ? -9.042 15.936 17.076 1.00 93.75 113 TYR A C 1
ATOM 852 O O . TYR A 1 113 ? -9.499 16.144 18.199 1.00 93.75 113 TYR A O 1
ATOM 860 N N . HIS A 1 114 ? -9.732 16.202 15.964 1.00 93.25 114 HIS A N 1
ATOM 861 C CA . HIS A 1 114 ? -11.075 16.776 15.995 1.00 93.25 114 HIS A CA 1
ATOM 862 C C . HIS A 1 114 ? -12.060 15.872 16.750 1.00 93.25 114 HIS A C 1
ATOM 864 O O . HIS A 1 114 ? -12.782 16.331 17.632 1.00 93.25 114 HIS A O 1
ATOM 870 N N . PHE A 1 115 ? -12.064 14.567 16.461 1.00 89.00 115 PHE A N 1
ATOM 871 C CA . PHE A 1 115 ? -12.911 13.616 17.178 1.00 89.00 115 PHE A CA 1
ATOM 872 C C . PHE A 1 115 ? -12.516 13.444 18.650 1.00 89.00 115 PHE A C 1
ATOM 874 O O . PHE A 1 115 ? -13.386 13.182 19.476 1.00 89.00 115 PHE A O 1
ATOM 881 N N . ALA A 1 116 ? -11.231 13.537 18.999 1.00 89.44 116 ALA A N 1
ATOM 882 C CA . ALA A 1 116 ? -10.793 13.496 20.393 1.00 89.44 116 ALA A CA 1
ATOM 883 C C . ALA A 1 116 ? -11.289 14.729 21.164 1.00 89.44 116 ALA A C 1
ATOM 885 O O . ALA A 1 116 ? -11.860 14.581 22.240 1.00 89.44 116 ALA A O 1
ATOM 886 N N . PHE A 1 117 ? -11.158 15.919 20.572 1.00 86.75 117 PHE A N 1
ATOM 887 C CA . PHE A 1 117 ? -11.652 17.174 21.137 1.00 86.75 117 PHE A CA 1
ATOM 888 C C . PHE A 1 117 ? -13.181 17.168 21.305 1.00 86.75 117 PHE A C 1
ATOM 890 O O . PHE A 1 117 ? -13.685 17.476 22.382 1.00 86.75 117 PHE A O 1
ATOM 897 N N . ALA A 1 118 ? -13.925 16.719 20.290 1.00 87.44 118 ALA A N 1
ATOM 898 C CA . ALA A 1 118 ? -15.389 16.659 20.324 1.00 87.44 118 ALA A CA 1
ATOM 899 C C . ALA A 1 118 ? -15.968 15.678 21.364 1.00 87.44 118 ALA A C 1
ATOM 901 O O . ALA A 1 118 ? -17.129 15.807 21.727 1.00 87.44 118 ALA A O 1
ATOM 902 N N . ARG A 1 119 ? -15.194 14.689 21.837 1.00 80.44 119 ARG A N 1
ATOM 903 C CA . ARG A 1 119 ? -15.605 13.774 22.924 1.00 80.44 119 ARG A CA 1
ATOM 904 C C . ARG A 1 119 ? -15.261 14.298 24.323 1.00 80.44 119 ARG A C 1
ATOM 906 O O . ARG A 1 119 ? -15.634 13.661 25.302 1.00 80.44 119 ARG A O 1
ATOM 913 N N . SER A 1 120 ? -14.494 15.386 24.412 1.00 80.56 120 SER A N 1
ATOM 914 C CA . SER A 1 120 ? -13.970 15.936 25.672 1.00 80.56 120 SER A CA 1
ATOM 915 C C . SER A 1 120 ? -14.743 17.145 26.216 1.00 80.56 120 SER A C 1
ATOM 917 O O . SER A 1 120 ? -14.367 17.663 27.266 1.00 80.56 120 SER A O 1
ATOM 919 N N . GLY A 1 121 ? -15.804 17.579 25.527 1.00 62.81 121 GLY A N 1
ATOM 920 C CA . GLY A 1 121 ? -16.762 18.596 25.979 1.00 62.81 121 GLY A CA 1
ATOM 921 C C . GLY A 1 121 ? -18.163 18.016 26.072 1.00 62.81 121 GLY A C 1
ATOM 922 O O . GLY A 1 121 ? -18.926 18.508 26.929 1.00 62.81 121 GLY A O 1
#

Sequence (121 aa):
MDAHAPPTAAAAHDADHPSSGVYVKIGVVLFVLTALEVGLYEFTYGGHAGPAGQTLQPFFIPVLLLLSAAKFALVAMYYMHLKQDHRLFSGVFVFPLVIATVVIVSLIVLQAYHFAFARSG

Foldseek 3Di:
DDDDDDDDDDPPVPPPDDPPVVVVVLVVVLVVLVVVLVVLCCCQPNPVPDPVNVVCNVVNVVVSVVSVVVNVVSCCVPVVVCVVDDVVVVVVVVVVVVVVVVVVVVVVVVVVVVVVVVVVD

pLDDT: mean 82.43, std 14.66, range [43.69, 97.69]

Radius of gyration: 25.03 Å; chains: 1; bounding box: 35×38×95 Å

=== Feature glossary ===
Legend for the data blocks above and below:

— What the protein is —

The amino-acid sequence is the protein's primary structure: the linear order of residues from the N-terminus to the C-terminus, written in one-letter code. Everything else here — the 3D coordinates, the secondary structure, the domain annotations — is ultimately a consequence of this string.

Functional annotations link the protein to curated databases. InterPro entries identify conserved domains and families by matching the sequence against member-database signatures (Pfam, PROSITE, CDD, …). Gene Ontology (GO) terms describe molecular function, biological process, and cellular component in a controlled vocabulary. CATH places the structure in a hierarchical fold classification (Class/Architecture/Topology/Homologous-superfamily). The organism is the source species.

— Where its atoms are —

Atomic coordinates in PDBx/mmCIF format — the same representation the Protein Data Bank distributes. Each line of the _atom_site loop places one backbone atom in Cartesian space (units: ångströms, origin: arbitrary).

The six renders are orthographic views along the three Cartesian axes in both directions. Representation (cartoon, sticks, or surface) and color scheme (sequence-rainbow or by-chain) vary across proteins so the training set covers all the common visualization conventions.

— Local backbone conformation —

Eight-state secondary structure (DSSP): H is the canonical α-helix, G the tighter 3₁₀-helix, I the wider π-helix; E/B are β-structure, T and S are turns and bends, and '-' is everything else. DSSP derives these from the pattern of main-chain N–H···O=C hydrogen bonds, not from the sequence.

Three-state secondary structure (P-SEA) collapses the eight DSSP classes into helix (a), strand (b), and coil (c). P-SEA assigns these from Cα geometry alone — distances and angles — without requiring backbone oxygens, so it works on any Cα trace.

φ (ph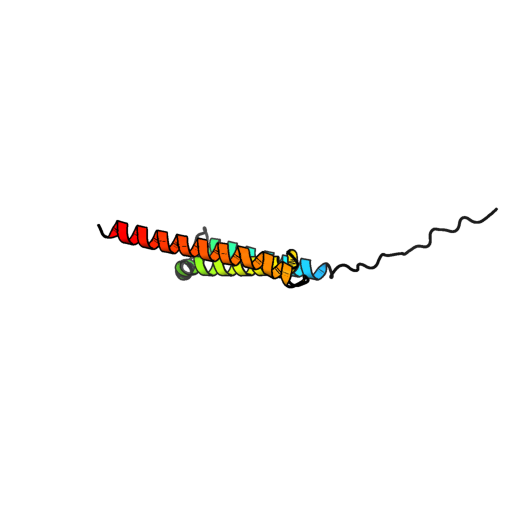i) and ψ (psi) are the two rotatable backbone dihedrals per residue: φ is the C(i-1)–N–Cα–C torsion, ψ is the N–Cα–C–N(i+1) torsion, both in degrees on (−180°, 180°]. α-helical residues cluster near (−60°, −45°); β-strand residues near (−120°, +130°). A Ramachandran plot is simply a scatter of (φ, ψ) for every residue.

— Global shape and packing —

The geometric summary reports three shape descriptors. Rg (radius of gyration) measures how spread out the Cα atoms are about their centre of mass; compact globular proteins have small Rg, elongated or unfolded ones large. Cα contacts (<8 Å, |i−j|>4) count long-range residue pairs in spatial proximity — high for tightly packed folds, near zero for rods or random coil. The bounding-box extents give the protein's footprint along x, y, z in Å.

SASA measures how much of the protein is reachable by solvent. It is computed by rolling a water-sized probe over the atomic surface and summing the exposed area (Å²). Per-residue SASA distinguishes core (buried, low SASA) from surface (exposed, high SASA) residues; total SASA is a whole-molecule size measure.

Plot images: a contact map (which residues are close in 3D, as an N×N binary image), a Ramachandran scatter (backbone torsion angles, revealing secondary-structure composition at a glance), and — for AlphaFold structures — a PAE heatmap (pairwise prediction confidence).

— Structural neighborhood —

A 3Di character summarizes, for each residue, the relative orientation of the Cα frame of its nearest spatial neighbor. Because it encodes fold topology rather than chemistry, 3Di alignments detect remote structural similarity that sequence alignment misses.

The Foldseek neighbor list gives the closest experimentally determined structures in the PDB, ranked by structural alignment. TM-score near 1 means near-identical fold; near 0.3 means only rough topology match. This is how one finds what a novel AlphaFold prediction most resembles in the solved-structure universe.

— Confidence and disorder —

For AlphaFold models, the B-factor field carries pLDDT — the model's own estimate of local accuracy on a 0–100 scale. Regions with pLDDT<50 should be treated as essentially unmodeled; they often correspond to intrinsically disordered segments.

Crystallographic B-factors measure how much each atom's electron density is smeared out, in Å². They rise in mobile loops and surface residues and fall in the buried interior. In AlphaFold models this column is repurposed to hold pLDDT instead.

Predicted Aligned Error (PAE) is an AlphaFold confidence matrix: entry (i, j) is the expected error in the position of residue j, in ångströms, when the prediction is superimposed on the true structure at residue i. Low PAE within a block of residues means that block is internally rigid and well-predicted; high PAE between two blocks means their relative placement is uncertain even if each block individually is confident.